Protein AF-A0A531LMQ1-F1 (afdb_monomer_lite)

Foldseek 3Di:
DKDADQQLVLVPDPVRDDPRHGDIDPDDDQWDDDPRHTQGHRRDGPDDPPPDDDDDDPDPPPPPPDDPPPDDDDDD

Secondary structure (DSSP, 8-state):
--EE--HHHH---TTS--TTTT-EES-----EEETTEEEE-SSSB-SPTT-----PPPS---TTSS----------

Sequence (76 aa):
EPRRIDTAASGNSISGWSPYDGMELPWSVAATWNRGEMVWDGRNVIAAPGRGRFITPPASRDASTRMPQTHGRERI

pLDDT: mean 85.97, std 15.97, range [49.62, 98.31]

Structure (mmCIF, N/CA/C/O backbone):
data_AF-A0A531LMQ1-F1
#
_entry.id   AF-A0A531LMQ1-F1
#
loop_
_atom_site.group_PDB
_atom_site.id
_atom_site.type_symbol
_atom_site.label_atom_id
_atom_site.label_alt_id
_atom_site.label_comp_id
_atom_site.label_asym_id
_atom_site.label_entity_id
_atom_site.label_seq_id
_atom_site.pdbx_PDB_ins_code
_atom_site.Cartn_x
_atom_site.Cartn_y
_atom_site.Cartn_z
_atom_site.occupancy
_atom_site.B_iso_or_equiv
_atom_site.auth_seq_id
_atom_site.auth_comp_id
_atom_site.auth_asym_id
_atom_site.auth_atom_id
_atom_site.pdbx_PDB_model_num
ATOM 1 N N . GLU A 1 1 ? -16.566 -5.580 8.145 1.00 78.00 1 GLU A N 1
ATOM 2 C CA . GLU A 1 1 ? -16.486 -4.825 9.412 1.00 78.00 1 GLU A CA 1
ATOM 3 C C . GLU A 1 1 ? -15.798 -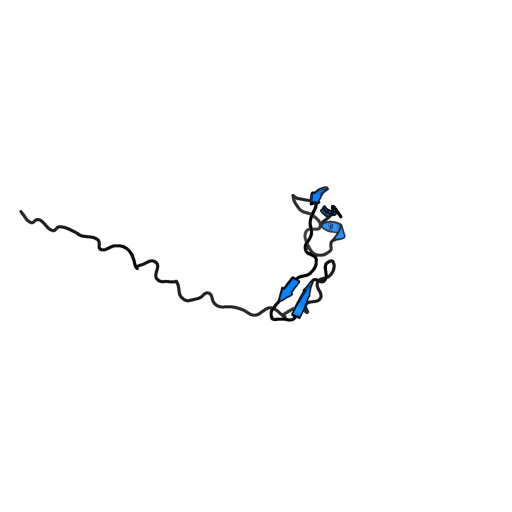3.497 9.144 1.00 78.00 1 GLU A C 1
ATOM 5 O O . GLU A 1 1 ? -14.864 -3.498 8.340 1.00 78.00 1 GLU A O 1
ATOM 10 N N . PRO A 1 2 ? -16.258 -2.388 9.748 1.00 86.06 2 PRO A N 1
ATOM 11 C CA . PRO A 1 2 ? -15.549 -1.117 9.692 1.00 86.06 2 PRO A CA 1
ATOM 12 C C . PRO A 1 2 ? -14.128 -1.279 10.231 1.00 86.06 2 PRO A C 1
ATOM 14 O O . PRO A 1 2 ? -13.918 -1.943 11.245 1.00 86.06 2 PRO A O 1
ATOM 17 N N . ARG A 1 3 ? -13.148 -0.693 9.543 1.00 90.81 3 ARG A N 1
ATOM 18 C CA . ARG A 1 3 ? -11.743 -0.754 9.941 1.00 90.81 3 ARG A CA 1
ATOM 19 C C . ARG A 1 3 ? -11.222 0.642 10.227 1.00 90.81 3 ARG A C 1
ATOM 21 O O . ARG A 1 3 ? -11.327 1.531 9.384 1.00 90.81 3 ARG A O 1
ATOM 28 N N . ARG A 1 4 ? -10.603 0.795 11.396 1.00 94.81 4 ARG A N 1
ATOM 29 C CA . ARG A 1 4 ? -9.817 1.977 11.737 1.00 94.81 4 ARG A CA 1
ATOM 30 C C . ARG A 1 4 ? -8.454 1.899 11.062 1.00 94.81 4 ARG A C 1
ATOM 32 O O . ARG A 1 4 ? -7.797 0.860 11.117 1.00 94.81 4 ARG A O 1
ATOM 39 N N . ILE A 1 5 ? -8.036 2.983 10.425 1.00 94.38 5 ILE A N 1
ATOM 40 C CA . ILE A 1 5 ? -6.700 3.082 9.841 1.00 94.38 5 ILE A CA 1
ATOM 41 C C . ILE A 1 5 ? -5.681 3.245 10.972 1.00 94.38 5 ILE A C 1
ATOM 43 O O . ILE A 1 5 ? -5.779 4.173 11.775 1.00 94.38 5 ILE A O 1
ATOM 47 N N . ASP A 1 6 ? -4.719 2.329 11.016 1.00 94.25 6 ASP A N 1
ATOM 48 C CA . ASP A 1 6 ? -3.547 2.369 11.888 1.00 94.25 6 ASP A CA 1
ATOM 49 C C . ASP A 1 6 ? -2.322 1.948 11.068 1.00 94.25 6 ASP A C 1
ATOM 51 O O . ASP A 1 6 ? -2.087 0.766 10.787 1.00 94.25 6 ASP A O 1
ATOM 55 N N . THR A 1 7 ? -1.573 2.947 10.609 1.00 94.44 7 THR A N 1
ATOM 56 C CA . THR A 1 7 ? -0.424 2.744 9.726 1.00 94.44 7 THR A CA 1
ATOM 57 C C . THR A 1 7 ? 0.723 2.049 10.445 1.00 94.44 7 THR A C 1
ATOM 59 O O . THR A 1 7 ? 1.330 1.144 9.863 1.00 94.44 7 THR A O 1
ATOM 62 N N . ALA A 1 8 ? 0.980 2.411 11.705 1.00 93.12 8 ALA A N 1
ATOM 63 C CA . ALA A 1 8 ? 2.017 1.798 12.529 1.00 93.12 8 ALA A CA 1
ATOM 64 C C . ALA A 1 8 ? 1.756 0.299 12.728 1.00 93.12 8 ALA A C 1
ATOM 66 O O . ALA A 1 8 ? 2.666 -0.512 12.559 1.00 93.12 8 ALA A O 1
ATOM 67 N N . ALA A 1 9 ? 0.506 -0.083 13.007 1.00 91.56 9 ALA A N 1
ATOM 68 C CA . ALA A 1 9 ? 0.125 -1.484 13.176 1.00 91.56 9 ALA A CA 1
ATOM 69 C C . ALA A 1 9 ? 0.143 -2.282 11.862 1.00 91.56 9 ALA A C 1
ATOM 71 O O . ALA A 1 9 ? 0.327 -3.499 11.881 1.00 91.56 9 ALA A O 1
ATOM 72 N N . SER A 1 10 ? -0.053 -1.621 10.716 1.00 87.81 10 SER A N 1
ATOM 73 C CA . SER A 1 10 ? -0.125 -2.303 9.418 1.00 87.81 10 SER A CA 1
ATOM 74 C C . SER A 1 10 ? 1.206 -2.909 8.957 1.00 87.81 10 SER A C 1
ATOM 76 O O . SER A 1 10 ? 1.193 -3.869 8.191 1.00 87.81 10 SER A O 1
ATOM 78 N N . GLY A 1 11 ? 2.343 -2.321 9.351 1.00 86.06 11 GLY A N 1
ATOM 79 C CA . GLY A 1 11 ? 3.683 -2.723 8.899 1.00 86.06 11 GLY A CA 1
ATOM 80 C C . GLY A 1 11 ? 3.973 -2.504 7.405 1.00 86.06 11 GLY A C 1
ATOM 81 O O . GLY A 1 11 ? 5.075 -2.796 6.949 1.00 86.06 11 GLY A O 1
ATOM 82 N N . ASN A 1 12 ? 3.017 -1.969 6.637 1.00 91.19 12 ASN A N 1
ATOM 83 C CA . ASN A 1 12 ? 3.126 -1.794 5.182 1.00 91.19 12 ASN A CA 1
ATOM 84 C C . ASN A 1 12 ? 3.654 -0.407 4.772 1.00 91.19 12 ASN A C 1
ATOM 86 O O . ASN A 1 12 ? 3.800 -0.131 3.582 1.00 91.19 12 ASN A O 1
ATOM 90 N N . SER A 1 13 ? 3.938 0.467 5.741 1.00 92.31 13 SER A N 1
ATOM 91 C CA . SER A 1 13 ? 4.558 1.775 5.523 1.00 92.31 13 SER A CA 1
ATOM 92 C C . SER A 1 13 ? 5.806 1.927 6.381 1.00 92.31 13 SER A C 1
ATOM 94 O O . SER A 1 13 ? 5.794 1.608 7.567 1.00 92.31 13 SER A O 1
ATOM 96 N N . ILE A 1 14 ? 6.861 2.496 5.797 1.00 93.75 14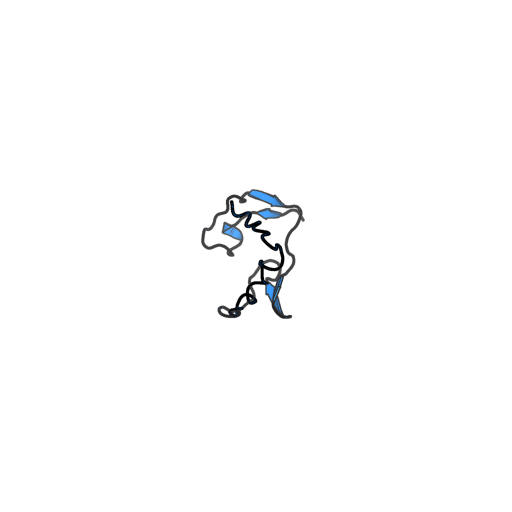 ILE A N 1
ATOM 97 C CA . ILE A 1 14 ? 8.112 2.807 6.507 1.00 93.75 14 ILE A CA 1
ATOM 98 C C . ILE A 1 14 ? 7.923 3.982 7.475 1.00 93.75 14 ILE A C 1
ATOM 100 O O . ILE A 1 14 ? 8.629 4.075 8.472 1.00 93.75 14 ILE A O 1
ATOM 104 N N . SER A 1 15 ? 7.000 4.901 7.171 1.00 94.25 15 SER A N 1
ATOM 105 C CA . SER A 1 15 ? 6.809 6.130 7.948 1.00 94.25 15 SER A CA 1
ATOM 106 C C . SER A 1 15 ? 6.293 5.864 9.360 1.00 94.25 15 SER A C 1
ATOM 108 O O . SER A 1 15 ? 6.500 6.688 10.244 1.00 94.25 15 SER A O 1
ATOM 110 N N . GLY A 1 16 ? 5.574 4.756 9.562 1.00 94.12 16 GLY A N 1
ATOM 111 C CA . GLY A 1 16 ? 4.836 4.489 10.796 1.00 94.12 16 GLY A CA 1
ATOM 112 C C . GLY A 1 16 ? 3.640 5.421 11.034 1.00 94.12 16 GLY A C 1
ATOM 113 O O . GLY A 1 16 ? 3.013 5.318 12.079 1.00 94.12 16 GLY A O 1
ATOM 114 N N . TRP A 1 17 ? 3.309 6.313 10.093 1.00 95.19 17 TRP A N 1
ATOM 115 C CA . TRP A 1 17 ? 2.178 7.242 10.199 1.00 95.19 17 TRP A CA 1
ATOM 116 C C . TRP A 1 17 ? 1.547 7.548 8.837 1.00 95.19 17 TRP A C 1
ATOM 118 O O . TRP A 1 17 ? 2.199 7.440 7.791 1.00 95.19 17 TRP A O 1
ATOM 128 N N . SER A 1 18 ? 0.292 7.987 8.863 1.00 94.94 18 SER A N 1
ATOM 129 C CA . SER A 1 18 ? -0.458 8.481 7.709 1.00 94.94 18 SER A CA 1
ATOM 130 C C . SER A 1 18 ? -1.348 9.667 8.098 1.00 94.94 18 SER A C 1
ATOM 132 O O . SER A 1 18 ? -1.880 9.680 9.207 1.00 94.94 18 SER A O 1
ATOM 134 N N . PRO A 1 19 ? -1.620 10.625 7.188 1.00 97.44 19 PRO A N 1
ATOM 135 C CA . PRO A 1 19 ? -2.652 11.648 7.397 1.00 97.44 19 PRO A CA 1
ATOM 136 C C . PRO A 1 19 ? -4.048 11.072 7.685 1.00 97.44 19 PRO A C 1
ATOM 138 O O . PRO A 1 19 ? -4.930 11.790 8.150 1.00 97.44 19 PRO A O 1
ATOM 141 N N . TYR A 1 20 ? -4.256 9.793 7.364 1.00 96.44 20 TYR A N 1
ATOM 142 C CA . TYR A 1 20 ? -5.521 9.088 7.530 1.00 96.44 20 TYR A CA 1
ATOM 143 C C . TYR A 1 20 ? -5.613 8.269 8.826 1.00 96.44 20 TYR A C 1
ATOM 145 O O . TYR A 1 20 ? -6.649 7.646 9.062 1.00 96.44 20 TYR A O 1
ATOM 153 N N . ASP A 1 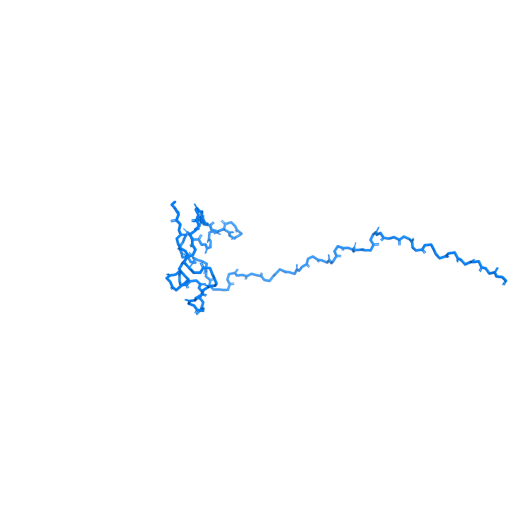21 ? -4.563 8.237 9.656 1.00 96.44 21 ASP A N 1
ATOM 154 C CA . ASP A 1 21 ? -4.584 7.465 10.900 1.00 96.44 21 ASP A CA 1
ATOM 155 C C . ASP A 1 21 ? -5.751 7.893 11.797 1.00 96.44 21 ASP A C 1
ATOM 157 O O . ASP A 1 21 ? -5.998 9.070 12.057 1.00 96.44 21 ASP A O 1
ATOM 161 N N . GLY A 1 22 ? -6.495 6.896 12.263 1.00 96.56 22 GLY A N 1
ATOM 162 C CA . GLY A 1 22 ? -7.675 7.063 13.092 1.00 96.56 22 GLY A CA 1
ATOM 163 C C . GLY A 1 22 ? -8.999 7.274 12.365 1.00 96.56 22 GLY A C 1
ATOM 164 O O . GLY A 1 22 ? -10.030 7.242 13.037 1.00 96.56 22 GLY A O 1
ATOM 165 N N . MET A 1 23 ? -9.004 7.411 11.035 1.00 97.38 23 MET A N 1
ATOM 166 C CA . MET A 1 23 ? -10.242 7.372 10.250 1.00 97.38 23 MET A CA 1
ATOM 167 C C . MET A 1 23 ? -10.836 5.962 10.226 1.00 97.38 23 MET A C 1
ATOM 169 O O . MET A 1 23 ? -10.107 4.969 10.187 1.00 97.38 23 MET A O 1
ATOM 173 N N . GLU A 1 24 ? -12.164 5.878 10.196 1.00 96.94 24 GLU A N 1
ATOM 174 C CA . GLU A 1 24 ? -12.896 4.625 10.021 1.00 96.94 24 GLU A CA 1
ATOM 175 C C . GLU A 1 24 ? -13.389 4.496 8.583 1.00 96.94 24 GLU A C 1
ATOM 177 O O . GLU A 1 24 ? -14.073 5.376 8.060 1.00 96.94 24 GLU A O 1
ATOM 182 N N . LEU A 1 25 ? -13.053 3.379 7.944 1.00 94.31 25 LEU A N 1
ATOM 183 C CA . LEU A 1 25 ? -13.555 3.036 6.621 1.00 94.31 25 LEU A CA 1
ATOM 184 C C . LEU A 1 25 ? -14.487 1.828 6.733 1.00 94.31 25 LEU A C 1
ATOM 186 O O . LEU A 1 25 ? -14.095 0.812 7.314 1.00 9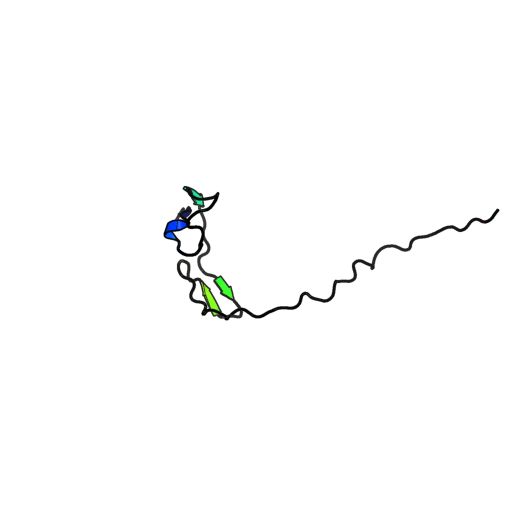4.31 25 LEU A O 1
ATOM 190 N N . PRO A 1 26 ? -15.698 1.872 6.150 1.00 95.62 26 PRO A N 1
ATOM 191 C CA . PRO A 1 26 ? -16.615 0.738 6.217 1.00 95.62 26 PRO A CA 1
ATOM 192 C C . PRO A 1 26 ? -16.237 -0.393 5.246 1.00 95.62 26 PRO A C 1
ATOM 194 O O . PRO A 1 26 ? -16.879 -1.442 5.234 1.00 95.62 26 PRO A O 1
ATOM 197 N N . TRP A 1 27 ? -15.183 -0.203 4.451 1.00 93.19 27 TRP A N 1
ATOM 198 C CA . TRP A 1 27 ? -14.667 -1.172 3.494 1.00 93.19 27 TRP A CA 1
ATOM 199 C C . TRP A 1 27 ? -13.156 -1.339 3.613 1.00 93.19 27 TRP A C 1
ATOM 201 O O . TRP A 1 27 ? -12.426 -0.474 4.096 1.00 93.19 27 TRP A O 1
ATOM 211 N N . SER A 1 28 ? -12.683 -2.463 3.083 1.00 93.25 28 SER A N 1
ATOM 212 C CA . SER A 1 28 ? -11.267 -2.746 2.923 1.00 93.25 28 SER A CA 1
ATOM 213 C C . SER A 1 28 ? -11.011 -3.631 1.719 1.00 93.25 28 SER A C 1
ATOM 215 O O . SER A 1 28 ? -11.865 -4.439 1.357 1.00 93.25 28 SER A O 1
ATOM 217 N N . VAL A 1 29 ? -9.799 -3.565 1.175 1.00 94.31 29 VAL A N 1
ATOM 218 C CA . VAL A 1 29 ? -9.339 -4.551 0.194 1.00 94.31 29 VAL A CA 1
ATOM 219 C C . VAL A 1 29 ? -9.275 -5.924 0.874 1.00 94.31 29 VAL A C 1
ATOM 221 O O . VAL A 1 29 ? -8.780 -6.031 1.995 1.00 94.31 29 VAL A O 1
ATOM 224 N N . ALA A 1 30 ? -9.803 -6.957 0.217 1.00 95.38 30 ALA A N 1
ATOM 225 C CA . ALA A 1 30 ? -9.766 -8.332 0.721 1.00 95.38 30 ALA A CA 1
ATOM 226 C C . ALA A 1 30 ? -8.511 -9.080 0.258 1.00 95.38 30 ALA A C 1
ATOM 228 O O . ALA A 1 30 ? -7.944 -9.844 1.022 1.00 95.38 30 ALA A O 1
ATOM 229 N N . ALA A 1 31 ? -8.080 -8.847 -0.982 1.00 97.88 31 ALA A N 1
ATOM 230 C CA . ALA A 1 31 ? -6.838 -9.364 -1.536 1.00 97.88 31 ALA A CA 1
ATOM 231 C C . ALA A 1 31 ? -6.499 -8.628 -2.843 1.00 97.88 31 ALA A C 1
ATOM 233 O O . ALA A 1 31 ? -7.364 -8.007 -3.467 1.00 97.88 31 ALA A O 1
ATOM 234 N N . THR A 1 32 ? -5.237 -8.716 -3.254 1.00 98.25 32 THR A N 1
ATOM 235 C CA . THR A 1 32 ? -4.726 -8.115 -4.493 1.00 98.25 32 THR A CA 1
ATOM 236 C C . THR A 1 32 ? -4.013 -9.177 -5.314 1.00 98.25 32 THR A C 1
ATOM 238 O O . THR A 1 32 ? -3.210 -9.940 -4.777 1.00 98.25 32 THR A O 1
ATOM 241 N N . TRP A 1 33 ? -4.248 -9.188 -6.627 1.00 98.19 33 TRP A N 1
ATOM 242 C CA . TRP A 1 33 ? -3.602 -10.098 -7.573 1.00 98.19 33 TRP A CA 1
ATOM 243 C C . TRP A 1 33 ? -2.803 -9.329 -8.620 1.00 98.19 33 TRP A C 1
ATOM 245 O O . TRP A 1 33 ? -3.227 -8.288 -9.119 1.00 98.19 33 TRP A O 1
ATOM 255 N N . ASN A 1 34 ? -1.646 -9.871 -8.992 1.00 97.69 34 ASN A N 1
ATOM 256 C CA . ASN A 1 34 ? -0.802 -9.352 -10.056 1.00 97.69 34 ASN A CA 1
ATOM 257 C C . ASN A 1 34 ? -0.358 -10.495 -10.973 1.00 97.69 34 ASN A C 1
ATOM 259 O O . ASN A 1 34 ? 0.350 -11.408 -10.538 1.00 97.69 34 ASN A O 1
ATOM 263 N N . ARG A 1 35 ? -0.747 -10.406 -12.254 1.00 96.19 35 ARG A N 1
ATOM 264 C CA . ARG A 1 35 ? -0.442 -11.398 -13.305 1.00 96.19 35 ARG A CA 1
ATOM 265 C C . ARG A 1 35 ? -0.884 -12.822 -12.932 1.00 96.19 35 ARG A C 1
ATOM 267 O O . ARG A 1 35 ? -0.121 -13.764 -13.087 1.00 96.19 35 ARG A O 1
ATOM 274 N N . GLY A 1 36 ? -2.105 -12.954 -12.413 1.00 97.31 36 GLY A N 1
ATOM 275 C CA . GLY A 1 36 ? -2.711 -14.246 -12.064 1.00 97.31 36 GLY A CA 1
ATOM 276 C C . GLY A 1 36 ? -2.339 -14.798 -10.686 1.00 97.31 36 GLY A C 1
ATOM 277 O O . GLY A 1 36 ? -2.947 -15.766 -10.250 1.00 97.31 36 GLY A O 1
ATOM 278 N N . GLU A 1 37 ? -1.413 -14.170 -9.961 1.00 97.56 37 GLU A N 1
ATOM 279 C CA . GLU A 1 37 ? -0.994 -14.633 -8.633 1.00 97.56 37 GLU A CA 1
ATOM 280 C C . GLU A 1 37 ? -1.345 -13.602 -7.559 1.00 97.56 37 GLU A C 1
ATOM 282 O O . GLU A 1 37 ? -1.248 -12.391 -7.789 1.00 97.56 37 GLU A O 1
ATOM 287 N N . MET A 1 38 ? -1.751 -14.077 -6.382 1.00 98.31 38 MET A N 1
ATOM 288 C CA . MET A 1 38 ? -2.038 -13.220 -5.235 1.00 98.31 38 MET A CA 1
ATOM 289 C C . MET A 1 38 ? -0.733 -12.578 -4.739 1.00 98.31 38 MET A C 1
ATOM 291 O O . MET A 1 38 ? 0.299 -13.237 -4.647 1.00 98.31 38 MET A O 1
ATOM 295 N N . VAL A 1 39 ? -0.770 -11.280 -4.443 1.00 98.25 39 VAL A N 1
ATOM 296 C CA . VAL A 1 39 ? 0.381 -10.501 -3.947 1.00 98.25 39 VAL A CA 1
ATOM 297 C C . VAL A 1 39 ? 0.140 -9.872 -2.579 1.00 98.25 39 VAL A C 1
ATOM 299 O O . VAL A 1 39 ? 1.099 -9.501 -1.904 1.00 98.25 39 VAL A O 1
ATOM 302 N N . TRP A 1 40 ? -1.119 -9.790 -2.155 1.00 97.94 40 TRP A N 1
ATOM 303 C CA . TRP A 1 40 ? -1.521 -9.351 -0.824 1.00 97.94 40 TRP A CA 1
ATOM 304 C C . TRP A 1 40 ? -2.814 -10.069 -0.428 1.00 97.94 40 TRP A C 1
ATOM 306 O O . TRP A 1 40 ? -3.723 -10.172 -1.253 1.00 97.94 40 TRP A O 1
ATOM 316 N N . ASP A 1 41 ? -2.879 -10.571 0.803 1.00 96.81 41 ASP A N 1
ATOM 317 C CA . ASP A 1 41 ? -3.903 -11.524 1.271 1.00 96.81 41 ASP A CA 1
ATOM 318 C C . ASP A 1 41 ? -5.016 -10.898 2.138 1.00 96.81 41 ASP A C 1
ATOM 320 O O . ASP A 1 41 ? -5.793 -11.623 2.754 1.00 96.81 41 ASP A O 1
ATOM 324 N N . GLY A 1 42 ? -5.071 -9.566 2.245 1.00 94.31 42 GLY A N 1
ATOM 325 C CA . GLY A 1 42 ? -5.926 -8.888 3.229 1.00 94.31 42 GLY A CA 1
ATOM 326 C C . GLY A 1 42 ? -5.154 -8.303 4.412 1.00 94.31 42 GLY A C 1
ATOM 327 O O . GLY A 1 42 ? -5.677 -7.445 5.130 1.00 94.31 42 GLY A O 1
ATOM 328 N N . ARG A 1 43 ? -3.909 -8.751 4.612 1.00 92.75 43 ARG A N 1
ATOM 329 C CA . ARG A 1 43 ? -3.085 -8.433 5.780 1.00 92.75 43 ARG A CA 1
ATOM 330 C C . ARG A 1 43 ? -1.603 -8.284 5.436 1.00 92.75 43 ARG A C 1
ATOM 332 O O . ARG A 1 43 ? -1.016 -7.246 5.729 1.00 92.75 43 ARG A O 1
ATOM 339 N N . ASN A 1 44 ? -1.018 -9.285 4.793 1.00 94.31 44 ASN A N 1
ATOM 340 C CA . ASN A 1 44 ? 0.407 -9.416 4.529 1.00 94.31 44 ASN A CA 1
ATOM 341 C C . ASN A 1 44 ? 0.712 -9.274 3.036 1.00 94.31 44 ASN A C 1
ATOM 343 O O . ASN A 1 44 ? -0.026 -9.760 2.174 1.00 94.31 44 ASN A O 1
ATOM 347 N N . VAL A 1 45 ? 1.852 -8.658 2.723 1.00 95.81 45 VAL A N 1
ATOM 348 C CA . VAL A 1 45 ? 2.432 -8.728 1.379 1.00 95.81 45 VAL A CA 1
ATOM 349 C C . VAL A 1 45 ? 3.071 -10.103 1.208 1.00 95.81 45 VAL A C 1
ATOM 351 O O . VAL A 1 45 ? 4.040 -10.428 1.886 1.00 95.81 45 VAL A O 1
ATOM 354 N N . ILE A 1 46 ? 2.531 -10.905 0.291 1.00 97.12 46 ILE A N 1
ATOM 355 C CA . ILE A 1 46 ? 3.037 -12.255 -0.008 1.00 97.12 46 ILE A CA 1
ATOM 356 C C . ILE A 1 46 ? 3.948 -12.284 -1.244 1.00 97.12 46 ILE A C 1
ATOM 358 O O . ILE A 1 46 ? 4.568 -13.298 -1.552 1.00 97.12 46 ILE A O 1
ATOM 362 N N . ALA A 1 47 ? 4.046 -11.167 -1.970 1.00 97.38 47 ALA A N 1
ATOM 363 C CA . ALA A 1 47 ? 4.966 -11.031 -3.091 1.00 97.38 47 ALA A CA 1
ATOM 364 C C . ALA A 1 47 ? 6.432 -10.994 -2.630 1.00 97.38 47 ALA A C 1
ATOM 366 O O . ALA A 1 47 ? 6.794 -10.227 -1.741 1.00 97.38 47 ALA A O 1
ATOM 367 N N . ALA A 1 48 ? 7.298 -11.746 -3.313 1.00 96.88 48 ALA A N 1
ATOM 368 C CA . ALA A 1 48 ? 8.741 -11.660 -3.107 1.00 96.88 48 ALA A CA 1
ATOM 369 C C . ALA A 1 48 ? 9.316 -10.310 -3.600 1.00 96.88 48 ALA A C 1
ATOM 371 O O . ALA A 1 48 ? 8.846 -9.775 -4.618 1.00 96.88 48 ALA A O 1
ATOM 372 N N . PRO A 1 49 ? 10.370 -9.776 -2.950 1.00 96.62 49 PRO A N 1
ATOM 373 C CA . PRO A 1 49 ? 11.121 -8.633 -3.462 1.00 96.62 49 PRO A CA 1
ATOM 374 C C . PRO A 1 49 ? 11.585 -8.855 -4.908 1.00 96.62 49 PRO A C 1
ATOM 376 O O . PRO A 1 49 ? 11.982 -9.954 -5.286 1.00 96.62 49 PRO A O 1
ATOM 379 N N . GLY A 1 50 ? 11.516 -7.814 -5.741 1.00 96.69 50 GLY A N 1
ATOM 380 C CA . GLY A 1 50 ? 11.915 -7.901 -7.152 1.00 96.69 50 GLY A CA 1
ATOM 381 C C . GLY A 1 50 ? 10.888 -8.547 -8.093 1.00 96.69 50 GLY A C 1
ATOM 382 O O . GLY A 1 50 ? 11.141 -8.631 -9.290 1.00 96.69 50 GLY A O 1
ATOM 383 N N . ARG A 1 51 ? 9.697 -8.946 -7.614 1.00 96.44 51 ARG A N 1
ATOM 384 C CA . ARG A 1 51 ? 8.615 -9.490 -8.467 1.00 96.44 51 ARG A CA 1
ATOM 385 C C . ARG A 1 51 ? 8.160 -8.528 -9.579 1.00 96.44 51 ARG A C 1
ATOM 387 O O . ARG A 1 51 ? 7.653 -8.969 -10.620 1.00 96.44 51 ARG A O 1
ATOM 394 N N . GLY A 1 52 ? 8.268 -7.221 -9.346 1.00 95.31 52 GLY A N 1
ATOM 395 C CA . GLY A 1 52 ? 7.904 -6.189 -10.316 1.00 95.31 52 GLY A CA 1
ATOM 396 C C . GLY A 1 52 ? 8.679 -6.324 -11.630 1.00 95.31 52 GLY A C 1
ATOM 397 O O . GLY A 1 52 ? 9.773 -6.872 -11.675 1.00 95.31 52 GLY A O 1
ATOM 398 N N . ARG A 1 53 ? 8.097 -5.839 -12.729 1.00 95.44 53 ARG A N 1
ATOM 399 C CA . ARG A 1 53 ? 8.793 -5.716 -14.018 1.00 95.44 53 ARG A CA 1
ATOM 400 C C . ARG A 1 53 ? 8.576 -4.309 -14.547 1.00 95.44 53 ARG A C 1
ATOM 402 O O . ARG A 1 53 ? 7.480 -3.774 -14.391 1.00 95.44 53 ARG A O 1
ATOM 409 N N . PHE A 1 54 ? 9.603 -3.735 -15.163 1.00 96.06 54 PHE A N 1
ATOM 410 C CA . PHE A 1 54 ? 9.471 -2.462 -15.858 1.00 96.06 54 PHE A CA 1
ATOM 411 C C . PHE A 1 54 ? 8.528 -2.632 -17.055 1.00 96.06 54 PHE A C 1
ATOM 413 O O . PHE A 1 54 ? 8.698 -3.559 -17.847 1.00 96.06 54 PHE A O 1
ATOM 420 N N . ILE A 1 55 ? 7.532 -1.753 -17.165 1.00 93.06 55 ILE A N 1
ATOM 421 C CA . ILE A 1 55 ? 6.621 -1.682 -18.308 1.00 93.06 55 ILE A CA 1
ATOM 422 C C . ILE A 1 55 ? 6.831 -0.318 -18.950 1.00 93.06 55 ILE A C 1
ATOM 424 O O . ILE A 1 55 ? 6.565 0.709 -18.325 1.00 93.06 55 ILE A O 1
ATOM 428 N N . THR A 1 56 ? 7.315 -0.306 -20.188 1.00 92.81 56 THR A N 1
ATOM 429 C CA . THR A 1 56 ? 7.451 0.928 -20.960 1.00 92.81 56 THR A CA 1
ATOM 430 C C . THR A 1 56 ? 6.055 1.480 -21.255 1.00 92.81 56 THR A C 1
ATOM 432 O O . THR A 1 56 ? 5.198 0.713 -21.709 1.00 92.81 56 THR A O 1
ATOM 435 N N . PRO A 1 57 ? 5.797 2.780 -21.025 1.00 88.94 57 PRO A N 1
ATOM 436 C CA . PRO A 1 57 ? 4.567 3.406 -21.485 1.00 88.94 57 PRO A CA 1
ATOM 437 C C . PRO A 1 57 ? 4.367 3.143 -22.985 1.00 88.94 57 PRO A C 1
ATOM 439 O O . P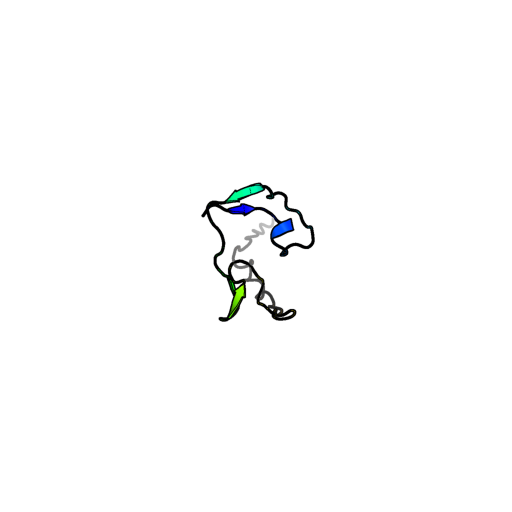RO A 1 57 ? 5.351 3.103 -23.730 1.00 88.94 57 PRO A O 1
ATOM 442 N N . PRO A 1 58 ? 3.123 2.970 -23.460 1.00 84.31 58 PRO A N 1
ATOM 443 C CA . PRO A 1 58 ? 2.883 2.924 -24.895 1.00 84.31 58 PRO A CA 1
ATOM 444 C C . PRO A 1 58 ? 3.415 4.214 -25.534 1.00 84.31 58 PRO A C 1
ATOM 446 O O . PRO A 1 58 ? 3.344 5.278 -24.911 1.00 84.31 58 PRO A O 1
ATOM 449 N N . ALA A 1 59 ? 3.933 4.123 -26.767 1.00 83.44 59 ALA A N 1
ATOM 450 C CA . ALA A 1 59 ? 4.263 5.308 -27.557 1.00 83.44 59 ALA A CA 1
ATOM 451 C C . ALA A 1 59 ? 3.081 6.278 -27.475 1.00 83.44 59 ALA A C 1
ATOM 453 O O . ALA A 1 59 ? 1.931 5.832 -27.573 1.00 83.44 59 ALA A O 1
ATOM 454 N N . SER A 1 60 ? 3.359 7.558 -27.199 1.00 75.31 60 SER A N 1
ATOM 455 C CA . SER A 1 60 ? 2.329 8.579 -27.013 1.00 75.31 60 SER A CA 1
ATOM 456 C C . SER A 1 60 ? 1.272 8.399 -28.088 1.00 75.31 60 SER A C 1
ATOM 458 O O . SER A 1 60 ? 1.579 8.496 -29.275 1.00 75.31 60 SER A O 1
ATOM 460 N N . ARG A 1 61 ? 0.039 8.086 -27.675 1.00 65.50 61 ARG A N 1
ATOM 461 C CA . ARG A 1 61 ? -1.108 8.158 -28.576 1.00 65.50 61 ARG A CA 1
ATOM 462 C C . ARG A 1 61 ? -1.036 9.556 -29.175 1.00 65.50 61 ARG A C 1
ATOM 464 O O . ARG A 1 61 ? -1.078 10.506 -28.397 1.00 65.50 61 ARG A O 1
ATOM 471 N N . ASP A 1 62 ? -0.822 9.662 -30.486 1.00 65.06 62 ASP A N 1
ATOM 472 C CA . ASP A 1 62 ? -0.628 10.941 -31.164 1.00 65.06 62 ASP A CA 1
ATOM 473 C C . ASP A 1 62 ? -1.722 11.913 -30.720 1.00 65.06 62 ASP A C 1
ATOM 475 O O . ASP A 1 62 ? -2.871 11.839 -31.160 1.00 65.06 62 ASP A O 1
ATOM 479 N N . ALA A 1 63 ? -1.367 12.856 -29.848 1.00 60.28 63 ALA A N 1
ATOM 480 C CA . ALA A 1 63 ? -2.259 13.937 -29.449 1.00 60.28 63 ALA A CA 1
ATOM 481 C C . ALA A 1 63 ? -2.494 14.920 -30.619 1.00 60.28 63 ALA A C 1
ATOM 483 O O . ALA A 1 63 ? -3.199 15.911 -30.468 1.00 60.28 63 ALA A O 1
ATOM 484 N N . SER A 1 64 ? -1.922 14.644 -31.800 1.00 56.78 64 SER A N 1
ATOM 485 C CA . SER A 1 64 ? -1.925 15.505 -32.983 1.00 56.78 64 SER A CA 1
ATOM 486 C C . SER A 1 64 ? -3.117 15.294 -33.934 1.00 56.78 64 SER A C 1
ATOM 488 O O . SER A 1 64 ? -3.296 16.069 -34.868 1.00 56.78 64 SER A O 1
ATOM 490 N N . THR A 1 65 ? -4.021 14.333 -33.700 1.00 57.69 65 THR A N 1
ATOM 491 C CA . THR A 1 65 ? -5.142 14.083 -34.644 1.00 57.69 65 THR A CA 1
ATOM 492 C C . THR A 1 65 ? -6.232 15.185 -34.682 1.00 57.69 65 THR A C 1
ATOM 494 O O . THR A 1 65 ? -7.199 15.068 -35.429 1.00 57.69 65 THR A O 1
ATOM 497 N N . ARG A 1 66 ? -6.114 16.322 -33.981 1.00 55.16 66 ARG A N 1
ATOM 498 C CA . ARG A 1 66 ? -7.037 17.460 -34.195 1.00 55.16 66 ARG A CA 1
ATOM 499 C C . ARG A 1 66 ? -6.338 18.818 -34.139 1.00 55.16 66 ARG A C 1
ATOM 501 O O . ARG A 1 66 ? -6.160 19.369 -33.064 1.00 55.16 66 ARG A O 1
ATOM 508 N N . MET A 1 67 ? -6.023 19.381 -35.306 1.00 50.12 67 MET A N 1
ATOM 509 C CA . MET A 1 67 ? -6.733 20.528 -35.911 1.00 50.12 67 MET A CA 1
ATOM 510 C C . MET A 1 67 ? -5.933 21.062 -37.118 1.00 50.12 67 MET A C 1
ATOM 512 O O . MET A 1 67 ? -4.756 21.387 -36.959 1.00 50.12 67 MET A O 1
ATOM 516 N N . PRO A 1 68 ? -6.532 21.208 -38.316 1.00 53.03 68 PRO A N 1
ATOM 517 C CA . PRO A 1 68 ? -5.904 21.969 -39.388 1.00 53.03 68 PRO A CA 1
ATOM 518 C C . PRO A 1 68 ? -5.920 23.458 -39.016 1.00 53.03 68 PRO A C 1
ATOM 520 O O . PRO A 1 68 ? -6.978 24.071 -38.893 1.00 53.03 68 PRO A O 1
ATOM 523 N N . GLN A 1 69 ? -4.743 24.045 -38.817 1.00 59.31 69 GLN A N 1
ATOM 524 C CA . GLN A 1 69 ? -4.590 25.489 -38.656 1.00 59.31 69 GLN A CA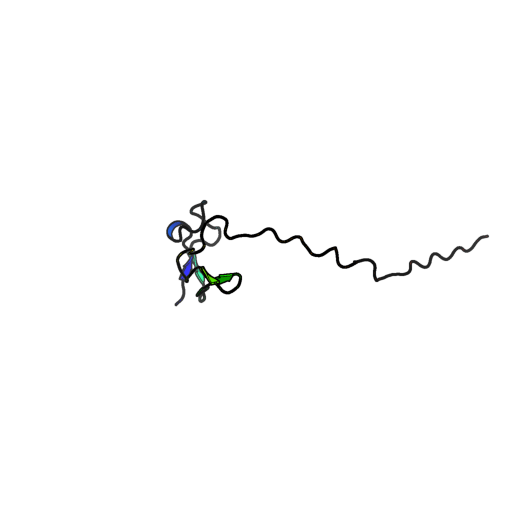 1
ATOM 525 C C . GLN A 1 69 ? -4.732 26.150 -40.034 1.00 59.31 69 GLN A C 1
ATOM 527 O O . GLN A 1 69 ? -3.752 26.274 -40.771 1.00 59.31 69 GLN A O 1
ATOM 532 N N . THR A 1 70 ? -5.946 26.561 -40.403 1.00 57.12 70 THR A N 1
ATOM 533 C CA . THR A 1 70 ? -6.170 27.418 -41.576 1.00 57.12 70 THR A CA 1
ATOM 534 C C . THR A 1 70 ? -5.512 28.774 -41.329 1.00 57.12 70 THR A C 1
ATOM 536 O O . THR A 1 70 ? -6.093 29.646 -40.693 1.00 57.12 70 THR A O 1
ATOM 539 N N . HIS A 1 71 ? -4.298 28.971 -41.841 1.00 53.56 71 HIS A N 1
ATOM 540 C CA . HIS A 1 71 ? -3.721 30.306 -41.977 1.00 53.56 71 HIS A CA 1
ATOM 541 C C . HIS A 1 71 ? -4.095 30.849 -43.354 1.00 53.56 71 HIS A C 1
ATOM 543 O O . HIS A 1 71 ? -3.450 30.539 -44.358 1.00 53.56 71 HIS A O 1
ATOM 549 N N . GLY A 1 72 ? -5.158 31.654 -43.392 1.00 49.88 72 GLY A N 1
ATOM 550 C CA . GLY A 1 72 ? -5.460 32.512 -44.529 1.00 49.88 72 GLY A CA 1
ATOM 551 C C . GLY A 1 72 ? -4.311 33.496 -44.736 1.00 49.88 72 GLY A C 1
ATOM 552 O O . GLY A 1 72 ? -4.061 34.359 -43.899 1.00 49.88 72 GLY A O 1
ATOM 553 N N . ARG A 1 73 ? -3.579 33.335 -45.838 1.00 56.38 73 ARG A N 1
ATOM 554 C CA . ARG A 1 73 ? -2.656 34.348 -46.351 1.00 56.38 73 ARG A CA 1
ATOM 555 C C . ARG A 1 73 ? -3.435 35.223 -47.321 1.00 56.38 73 ARG A C 1
ATOM 557 O O . ARG A 1 73 ? -3.535 34.870 -48.492 1.00 56.38 73 ARG A O 1
ATOM 564 N N . GLU A 1 74 ? -3.964 36.343 -46.851 1.00 49.62 74 GLU A N 1
ATOM 565 C CA . GLU A 1 74 ? -4.384 37.416 -47.749 1.00 49.62 74 GLU A CA 1
ATOM 566 C C . GLU A 1 74 ? -3.210 38.388 -47.890 1.00 49.62 74 GLU A C 1
ATOM 568 O O . GLU A 1 74 ? -2.742 38.978 -46.915 1.00 49.62 74 GLU A O 1
ATOM 573 N N . ARG A 1 75 ? -2.644 38.435 -49.100 1.00 52.91 75 ARG A N 1
ATOM 574 C CA . ARG A 1 75 ? -1.620 39.406 -49.484 1.00 52.91 75 ARG A CA 1
ATOM 575 C C . ARG A 1 75 ? -2.324 40.649 -50.012 1.00 52.91 75 ARG A C 1
ATOM 577 O O . ARG A 1 75 ? -3.196 40.512 -50.866 1.00 52.91 75 ARG A O 1
ATOM 584 N N . ILE A 1 76 ? -1.903 41.809 -49.520 1.00 59.94 76 ILE A N 1
ATOM 585 C CA . ILE A 1 76 ? -2.135 43.117 -50.145 1.00 59.94 76 ILE A CA 1
ATOM 586 C C . ILE A 1 76 ? -1.005 43.357 -51.149 1.00 59.94 76 ILE A C 1
ATOM 588 O O . ILE A 1 76 ? 0.136 42.936 -50.834 1.00 59.94 76 ILE A O 1
#

Radius of gyration: 24.2 Å; chains: 1; bounding box: 28×58×63 Å